Protein AF-A0A963C4I2-F1 (afdb_monomer_lite)

Sequence (84 aa):
GRKTGRGFYTYNQGKPAKQAAGAVPAGLAERLVRPLLDAVQRCLAQGVVADAELADAGVIFGTGFAPFTGGPMNYLKEHPQVGP

Secondary structure (DSSP, 8-state):
-GGGTBSSSEEETTEEEPPPP-PPPTTHHHHHHHHHHHHHHHHHHTTSSS-HHHHHHHHHHHH---GGGT-HHHHHHH-GGG--

Structure (mmCIF, N/CA/C/O backbone):
data_AF-A0A963C4I2-F1
#
_entry.id   AF-A0A963C4I2-F1
#
loop_
_atom_site.group_PDB
_atom_site.id
_atom_site.type_symbol
_atom_site.label_atom_id
_atom_site.label_alt_id
_atom_site.label_comp_id
_atom_site.label_asym_id
_atom_site.label_entity_id
_atom_site.label_seq_id
_atom_site.pdbx_PDB_ins_code
_atom_site.Cartn_x
_atom_site.Cartn_y
_atom_site.Cartn_z
_atom_site.occupancy
_atom_site.B_iso_or_equiv
_atom_site.auth_seq_id
_atom_site.auth_comp_id
_atom_site.auth_asym_id
_atom_site.auth_atom_id
_atom_site.pdbx_PDB_model_num
ATOM 1 N N . GLY A 1 1 ? 3.544 -13.075 -17.749 1.00 86.81 1 GLY A N 1
ATOM 2 C CA . GLY A 1 1 ? 4.372 -12.652 -16.592 1.00 86.81 1 GLY A CA 1
ATOM 3 C C . GLY A 1 1 ? 5.578 -13.567 -16.431 1.00 86.81 1 GLY A C 1
ATOM 4 O O . GLY A 1 1 ? 5.845 -14.344 -17.334 1.00 86.81 1 GLY A O 1
ATOM 5 N N . ARG A 1 2 ? 6.283 -13.554 -15.287 1.00 90.62 2 ARG A N 1
ATOM 6 C CA . ARG A 1 2 ? 7.468 -14.422 -15.050 1.00 90.62 2 ARG A CA 1
ATOM 7 C C . ARG A 1 2 ? 7.240 -15.896 -15.424 1.00 90.62 2 ARG A C 1
ATOM 9 O O . ARG A 1 2 ? 8.094 -16.494 -16.063 1.00 90.62 2 ARG A O 1
ATOM 16 N N . LYS A 1 3 ? 6.069 -16.449 -15.074 1.00 90.94 3 LYS A N 1
ATOM 17 C CA . LYS A 1 3 ? 5.681 -17.845 -15.363 1.00 90.94 3 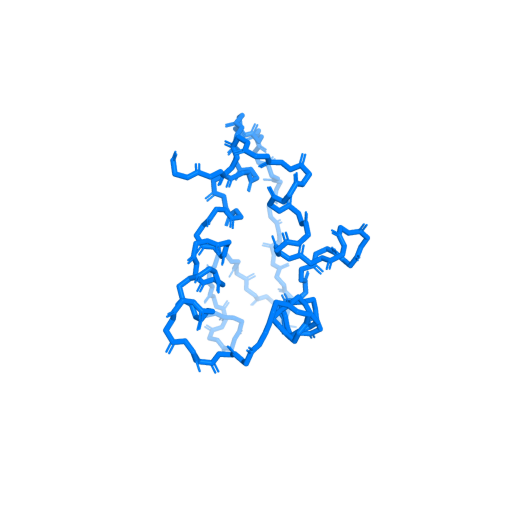LYS A CA 1
ATOM 18 C C . LYS A 1 3 ? 5.591 -18.176 -16.861 1.00 90.94 3 LYS A C 1
ATOM 20 O O . LYS A 1 3 ? 5.786 -19.322 -17.227 1.00 90.94 3 LYS A O 1
ATOM 25 N N . THR A 1 4 ? 5.313 -17.190 -17.716 1.00 91.62 4 THR A N 1
ATOM 26 C CA . THR A 1 4 ? 5.167 -17.357 -19.176 1.00 91.62 4 THR A CA 1
ATOM 27 C C . THR A 1 4 ? 6.390 -16.842 -19.945 1.00 91.62 4 THR A C 1
ATOM 29 O O . THR A 1 4 ? 6.299 -16.583 -21.139 1.00 91.62 4 THR A O 1
ATOM 32 N N . GLY A 1 5 ? 7.515 -16.585 -19.266 1.00 89.06 5 GLY A N 1
ATOM 33 C CA . GLY A 1 5 ? 8.760 -16.100 -19.881 1.00 89.06 5 GLY A CA 1
ATOM 34 C C . GLY A 1 5 ? 8.779 -14.614 -20.273 1.00 89.06 5 GLY A C 1
ATOM 35 O O . GLY A 1 5 ? 9.852 -14.060 -20.513 1.00 89.06 5 GLY A O 1
ATOM 36 N N . ARG A 1 6 ? 7.627 -13.925 -20.290 1.00 91.44 6 ARG A N 1
ATOM 37 C CA . ARG A 1 6 ? 7.536 -12.502 -20.667 1.00 91.44 6 ARG A CA 1
ATOM 38 C C . ARG A 1 6 ? 6.384 -11.759 -19.983 1.00 91.44 6 ARG A C 1
ATOM 40 O O . ARG A 1 6 ? 5.297 -12.299 -19.775 1.00 91.44 6 ARG A O 1
ATOM 47 N N . GLY A 1 7 ? 6.634 -10.502 -19.628 1.00 90.56 7 GLY A N 1
ATOM 48 C CA . GLY A 1 7 ? 5.670 -9.491 -19.180 1.00 90.56 7 GLY A CA 1
ATOM 49 C C . GLY A 1 7 ? 6.240 -8.105 -19.484 1.00 90.56 7 GLY A C 1
ATOM 50 O O . GLY A 1 7 ? 6.739 -7.901 -20.587 1.00 90.56 7 GLY A O 1
ATOM 51 N N . PHE A 1 8 ? 6.265 -7.204 -18.496 1.00 90.62 8 PHE A N 1
ATOM 52 C CA . PHE A 1 8 ? 7.052 -5.962 -18.586 1.00 90.62 8 PHE A CA 1
ATOM 53 C C . PHE A 1 8 ? 8.552 -6.222 -18.802 1.00 90.62 8 PHE A C 1
ATOM 55 O O . PHE A 1 8 ? 9.224 -5.445 -19.466 1.00 90.62 8 PHE A O 1
ATOM 62 N N . TYR A 1 9 ? 9.057 -7.346 -18.285 1.00 92.06 9 TYR A N 1
ATOM 63 C CA . TYR A 1 9 ? 10.414 -7.829 -18.534 1.00 92.06 9 TYR A CA 1
ATOM 64 C C . TYR A 1 9 ? 10.391 -9.075 -19.422 1.00 92.06 9 TYR A C 1
ATOM 66 O O . TYR A 1 9 ? 9.453 -9.883 -19.361 1.00 92.06 9 TYR A O 1
ATOM 74 N N . THR A 1 10 ? 11.457 -9.274 -20.194 1.00 92.62 10 THR A N 1
ATOM 75 C CA . THR A 1 10 ? 11.838 -10.602 -20.687 1.00 92.62 10 THR A CA 1
ATOM 76 C C . THR A 1 10 ? 12.548 -11.356 -19.564 1.00 92.62 10 THR A C 1
ATOM 78 O O . THR A 1 10 ? 13.305 -10.764 -18.791 1.00 92.62 10 THR A O 1
ATOM 81 N N . TYR A 1 11 ? 12.266 -12.651 -19.417 1.00 92.69 11 TYR A N 1
ATOM 82 C CA . TYR A 1 11 ? 12.853 -13.474 -18.360 1.00 92.69 11 TYR A CA 1
ATOM 83 C C . TYR A 1 11 ? 13.793 -14.522 -18.953 1.00 92.69 11 TYR A C 1
ATOM 85 O O . TYR A 1 11 ? 13.347 -15.427 -19.652 1.00 92.69 11 TYR A O 1
ATOM 93 N N . ASN A 1 12 ? 15.075 -14.447 -18.597 1.00 89.94 12 ASN A N 1
ATOM 94 C CA . ASN A 1 12 ? 16.101 -15.411 -18.991 1.00 89.94 12 ASN A CA 1
ATOM 95 C C . ASN A 1 12 ? 16.444 -16.276 -17.779 1.00 89.94 12 ASN A C 1
ATOM 97 O O . ASN A 1 12 ? 16.857 -15.753 -16.743 1.00 89.94 12 ASN A O 1
ATOM 101 N N . GLN A 1 13 ? 16.219 -17.591 -17.877 1.00 87.06 13 GLN A N 1
ATOM 102 C CA . GLN A 1 13 ? 16.415 -18.533 -16.761 1.00 87.06 13 GLN A CA 1
ATOM 103 C C . GLN A 1 13 ? 15.741 -18.060 -15.453 1.00 87.06 13 GLN A C 1
ATOM 105 O O . GLN A 1 13 ? 16.299 -18.122 -14.360 1.00 87.06 13 GLN A O 1
ATOM 110 N N . GLY A 1 14 ? 14.531 -17.505 -15.573 1.00 86.38 14 GLY A N 1
ATOM 111 C CA . GLY A 1 14 ? 13.746 -17.025 -14.436 1.00 86.38 14 GLY A CA 1
ATOM 112 C C . GLY A 1 14 ? 14.186 -15.682 -13.839 1.00 86.38 14 GLY A C 1
ATOM 113 O O . GLY A 1 14 ? 13.512 -15.2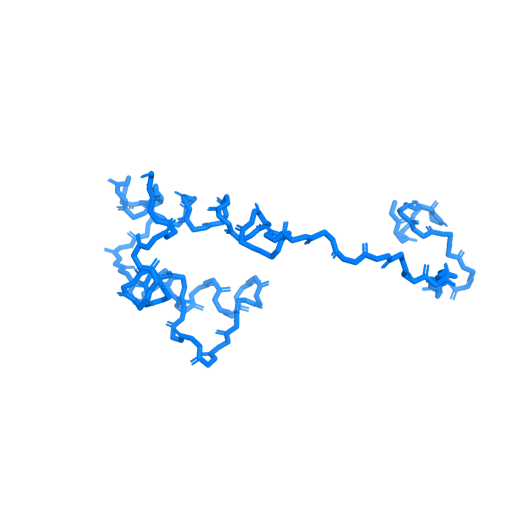17 -12.914 1.00 86.38 14 GLY A O 1
ATOM 114 N N . LYS A 1 15 ? 15.241 -15.041 -14.364 1.00 90.88 15 LYS A N 1
ATOM 115 C CA . LYS A 1 15 ? 15.697 -13.694 -13.978 1.00 90.88 15 LYS A CA 1
ATOM 116 C C . LYS A 1 15 ? 15.203 -12.639 -14.981 1.00 90.88 15 LYS A C 1
ATOM 118 O O . LYS A 1 15 ? 15.277 -12.883 -16.183 1.00 90.88 15 LYS A O 1
ATOM 123 N N . PRO A 1 16 ? 14.700 -11.476 -14.527 1.00 93.25 16 PRO A N 1
ATOM 124 C CA . PRO A 1 16 ? 14.267 -10.411 -15.428 1.00 93.25 16 PRO A CA 1
ATOM 125 C C . PRO A 1 16 ? 15.470 -9.702 -16.066 1.00 93.25 16 PRO A C 1
ATOM 127 O O . PRO A 1 16 ? 16.385 -9.279 -15.358 1.00 93.25 16 PRO A O 1
ATOM 130 N N . ALA A 1 17 ? 15.446 -9.515 -17.384 1.00 92.69 17 ALA A N 1
ATOM 131 C CA . ALA A 1 17 ? 16.361 -8.618 -18.082 1.00 92.69 17 ALA A CA 1
ATOM 132 C C . ALA A 1 17 ? 15.884 -7.168 -17.895 1.00 92.69 17 ALA A C 1
ATOM 134 O O . ALA A 1 17 ? 14.890 -6.745 -18.488 1.00 92.69 17 ALA A O 1
ATOM 135 N N . LYS A 1 18 ? 16.552 -6.424 -17.007 1.00 90.69 18 LYS A N 1
ATOM 136 C CA . LYS A 1 18 ? 16.197 -5.040 -16.663 1.00 90.69 18 LYS A CA 1
ATOM 137 C C . LYS A 1 18 ? 16.786 -4.061 -17.681 1.00 90.69 18 LYS A C 1
ATOM 139 O O . LYS A 1 18 ? 17.918 -4.235 -18.117 1.00 90.69 18 LYS A O 1
ATOM 144 N N . GLN A 1 19 ? 16.028 -3.021 -18.006 1.00 86.19 19 GLN A N 1
ATOM 145 C CA . GLN A 1 19 ? 16.503 -1.862 -18.764 1.00 86.19 19 GLN A CA 1
ATOM 146 C C . GLN A 1 19 ? 16.718 -0.680 -17.813 1.00 86.19 19 GLN A C 1
ATOM 148 O O . GLN A 1 19 ? 16.193 -0.683 -16.695 1.00 86.19 19 GLN A O 1
ATOM 153 N N . ALA A 1 20 ? 17.489 0.317 -18.250 1.00 87.69 20 ALA A N 1
ATOM 154 C CA . ALA A 1 20 ? 17.625 1.566 -17.512 1.00 87.69 20 ALA A CA 1
ATOM 155 C C . ALA A 1 20 ? 16.253 2.241 -17.372 1.00 87.69 20 ALA A C 1
ATOM 157 O O . ALA A 1 20 ? 15.470 2.279 -18.323 1.00 87.69 20 ALA A O 1
ATOM 158 N N . ALA A 1 21 ? 15.957 2.749 -16.177 1.00 87.19 21 ALA A N 1
ATOM 159 C CA . ALA A 1 21 ? 14.748 3.526 -15.961 1.00 87.19 21 ALA A CA 1
ATOM 160 C C . ALA A 1 21 ? 14.855 4.871 -16.696 1.00 87.19 21 ALA A C 1
ATOM 162 O O . ALA A 1 21 ? 15.926 5.476 -16.743 1.00 87.19 21 ALA A O 1
ATOM 163 N N . GLY A 1 22 ? 13.738 5.330 -17.263 1.00 89.44 22 GLY A N 1
ATOM 164 C CA . GLY A 1 22 ? 13.621 6.691 -17.780 1.00 89.44 22 GLY A CA 1
ATOM 165 C C . GLY A 1 22 ? 13.475 7.721 -16.657 1.00 89.44 22 GLY A C 1
ATOM 166 O O . GLY A 1 22 ? 13.462 7.383 -15.472 1.00 89.44 22 GLY A O 1
ATOM 167 N N . ALA A 1 23 ? 13.319 8.988 -17.040 1.00 94.69 23 ALA A N 1
ATOM 168 C CA . ALA A 1 23 ? 12.997 10.053 -16.097 1.00 94.69 23 ALA A CA 1
ATOM 169 C C . ALA A 1 23 ? 11.658 9.774 -15.394 1.00 94.69 23 ALA A C 1
ATOM 171 O O . ALA A 1 23 ? 10.680 9.382 -16.036 1.00 94.69 23 ALA A O 1
ATOM 172 N N . VAL A 1 24 ? 11.615 9.990 -14.079 1.00 93.25 24 VAL A N 1
ATOM 173 C CA . VAL A 1 24 ? 10.398 9.832 -13.275 1.00 93.25 24 VAL A CA 1
ATOM 174 C C . VAL A 1 24 ? 9.528 11.082 -13.449 1.00 93.25 24 VAL A C 1
ATOM 176 O O . VAL A 1 24 ? 9.982 12.175 -13.107 1.00 93.25 24 VAL A O 1
ATOM 179 N N . PRO A 1 25 ? 8.293 10.965 -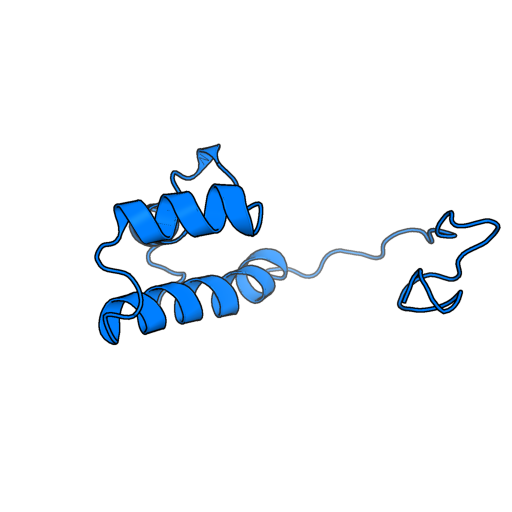13.970 1.00 94.38 25 PRO A N 1
ATOM 180 C CA . PRO A 1 25 ? 7.380 12.096 -14.067 1.00 94.38 25 PRO A CA 1
ATOM 181 C C . PRO A 1 25 ? 7.009 12.642 -12.684 1.00 94.38 25 PRO A C 1
ATOM 183 O O . PRO A 1 25 ? 6.826 11.875 -11.735 1.00 94.38 25 PRO A O 1
ATOM 186 N N . ALA A 1 26 ? 6.824 13.959 -12.590 1.00 93.56 26 ALA A N 1
ATOM 187 C CA . ALA A 1 26 ? 6.290 14.589 -11.387 1.00 93.56 26 ALA A CA 1
ATOM 188 C C . ALA A 1 26 ? 4.916 13.996 -11.018 1.00 93.56 26 ALA A C 1
ATOM 190 O O . ALA A 1 26 ? 4.085 13.732 -11.892 1.00 93.56 26 ALA A O 1
ATOM 191 N N . GLY A 1 27 ? 4.686 13.766 -9.724 1.00 91.56 27 GLY A N 1
ATOM 192 C CA . GLY A 1 27 ? 3.417 13.242 -9.213 1.00 91.56 27 GLY A CA 1
ATOM 193 C C . GLY A 1 27 ? 3.151 11.759 -9.511 1.00 91.56 27 GLY A C 1
ATOM 194 O O . GLY A 1 27 ? 2.026 11.290 -9.332 1.00 91.56 27 GLY A O 1
ATOM 195 N N . LEU A 1 28 ? 4.126 11.006 -10.047 1.00 93.44 28 LEU A N 1
ATOM 196 C CA . LEU A 1 28 ? 3.908 9.596 -10.390 1.00 93.44 28 LEU A CA 1
ATOM 197 C C . LEU A 1 28 ? 3.578 8.754 -9.148 1.00 93.44 28 LEU A C 1
ATOM 199 O O . LEU A 1 28 ? 2.693 7.905 -9.220 1.00 93.44 28 LEU A O 1
ATOM 203 N N . ALA A 1 29 ? 4.270 8.977 -8.030 1.00 90.94 29 ALA A N 1
ATOM 204 C CA . ALA A 1 29 ? 4.082 8.188 -6.815 1.00 90.94 29 ALA A CA 1
ATOM 205 C C . ALA A 1 29 ? 2.664 8.361 -6.250 1.00 90.94 29 ALA A C 1
ATOM 207 O O . ALA A 1 29 ? 1.971 7.378 -5.999 1.00 90.94 29 ALA A O 1
ATOM 208 N N . GLU A 1 30 ? 2.198 9.600 -6.151 1.00 90.25 30 GLU A N 1
ATOM 209 C CA . GLU A 1 30 ? 0.875 9.970 -5.656 1.00 90.25 30 GLU A CA 1
ATOM 210 C C . GLU A 1 30 ? -0.219 9.358 -6.534 1.00 90.25 30 GLU A C 1
ATOM 212 O O . GLU A 1 30 ? -1.159 8.745 -6.031 1.00 90.25 30 GLU A O 1
ATOM 217 N N . ARG A 1 31 ? -0.054 9.428 -7.860 1.00 93.25 31 ARG A N 1
ATOM 218 C CA . ARG A 1 31 ? -0.984 8.812 -8.818 1.00 93.25 31 ARG A CA 1
ATOM 219 C C . ARG A 1 31 ? -1.042 7.291 -8.701 1.00 93.25 31 ARG A C 1
ATOM 221 O O . ARG A 1 31 ? -2.096 6.714 -8.948 1.00 93.25 31 ARG A O 1
ATOM 228 N N . LEU A 1 32 ? 0.075 6.642 -8.371 1.00 93.12 32 LEU A N 1
ATOM 229 C CA . LEU A 1 32 ? 0.130 5.190 -8.186 1.00 93.12 32 LEU A CA 1
ATOM 230 C C . LEU A 1 32 ? -0.481 4.756 -6.850 1.00 93.12 32 LEU A C 1
ATOM 232 O O . LEU A 1 32 ? -1.121 3.710 -6.791 1.00 93.12 32 LEU A O 1
ATOM 236 N N . VAL A 1 33 ? -0.295 5.546 -5.793 1.00 93.44 33 VAL A N 1
ATOM 237 C CA . VAL A 1 33 ? -0.787 5.226 -4.446 1.00 93.44 33 VAL A CA 1
ATOM 238 C C . VAL A 1 33 ? -2.277 5.542 -4.297 1.00 93.44 33 VAL A C 1
ATOM 240 O O . VAL A 1 33 ? -2.998 4.795 -3.636 1.00 93.44 33 VAL A O 1
ATOM 243 N N . ARG A 1 34 ? -2.773 6.598 -4.950 1.00 93.62 34 ARG A N 1
ATOM 244 C CA . ARG A 1 34 ? -4.152 7.078 -4.799 1.00 93.62 34 ARG A CA 1
ATOM 245 C C . ARG A 1 34 ? -5.239 5.999 -4.974 1.00 93.62 34 ARG A C 1
ATOM 247 O O . ARG A 1 34 ? -6.083 5.891 -4.087 1.00 93.62 34 ARG A O 1
ATOM 254 N N . PRO A 1 35 ? -5.221 5.137 -6.011 1.00 96.31 35 PRO A N 1
ATOM 255 C CA . PRO A 1 35 ? -6.254 4.113 -6.177 1.00 96.31 35 PRO A CA 1
ATOM 256 C C . PRO A 1 35 ? -6.307 3.096 -5.031 1.00 96.31 35 PRO A C 1
ATOM 258 O O . PRO A 1 35 ? -7.383 2.579 -4.725 1.00 96.31 35 PRO A O 1
ATOM 261 N N . LEU A 1 36 ? -5.159 2.803 -4.407 1.00 96.50 36 LEU A N 1
ATOM 262 C CA . LEU A 1 36 ? -5.088 1.931 -3.237 1.00 96.50 36 LEU A CA 1
ATOM 263 C C . LEU A 1 36 ? -5.742 2.609 -2.030 1.00 96.50 36 LEU A C 1
ATOM 265 O O . LEU A 1 36 ? -6.573 1.989 -1.377 1.00 96.50 36 LEU A O 1
ATOM 269 N N . LEU A 1 37 ? -5.425 3.882 -1.778 1.00 96.62 37 LEU A N 1
ATOM 270 C CA . LEU A 1 37 ? -6.028 4.654 -0.686 1.00 96.62 37 LEU A CA 1
ATOM 271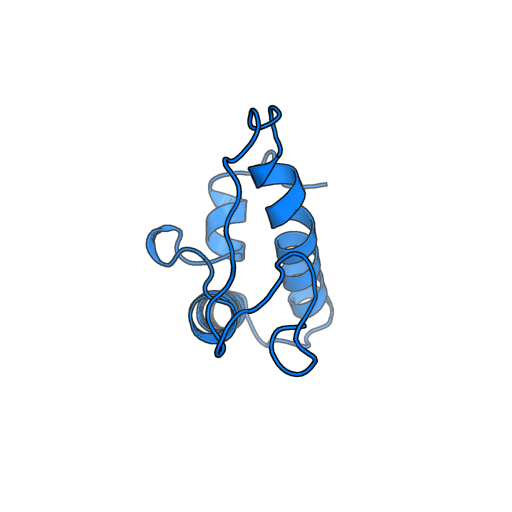 C C . LEU A 1 37 ? -7.553 4.735 -0.832 1.00 96.62 37 LEU A C 1
ATOM 273 O O . LEU A 1 37 ? -8.276 4.384 0.102 1.00 96.62 37 LEU A O 1
ATOM 277 N N . ASP A 1 38 ? -8.043 5.073 -2.029 1.00 96.62 38 ASP A N 1
ATOM 278 C CA . ASP A 1 38 ? -9.482 5.136 -2.300 1.00 96.62 38 ASP A CA 1
ATOM 279 C C . ASP A 1 38 ? -10.153 3.763 -2.094 1.00 96.62 38 ASP A C 1
ATOM 281 O O . ASP A 1 38 ? -11.293 3.675 -1.639 1.00 96.62 38 ASP A O 1
ATOM 285 N N . ALA A 1 39 ? -9.468 2.664 -2.437 1.00 97.38 39 ALA A N 1
ATOM 286 C CA . ALA A 1 39 ? -9.988 1.314 -2.230 1.00 97.38 39 ALA A CA 1
ATOM 287 C C . ALA A 1 39 ? -10.111 0.961 -0.746 1.00 97.38 39 ALA A C 1
ATOM 289 O O . ALA A 1 39 ? -11.130 0.405 -0.344 1.00 97.38 39 ALA A O 1
ATOM 290 N N . VAL A 1 40 ? -9.117 1.321 0.065 1.00 97.75 40 VAL A N 1
ATOM 291 C CA . VAL A 1 40 ? -9.142 1.080 1.513 1.00 97.75 40 VAL A CA 1
ATOM 292 C C . VAL A 1 40 ? -10.272 1.870 2.173 1.00 97.75 40 VAL A C 1
ATOM 294 O O . VAL A 1 40 ? -11.057 1.294 2.927 1.00 97.75 40 VAL A O 1
ATOM 297 N N . GLN A 1 41 ? -10.431 3.149 1.818 1.00 97.06 41 GLN A N 1
ATOM 298 C CA . GLN A 1 41 ? -11.543 3.972 2.301 1.00 97.06 41 GLN A CA 1
ATOM 299 C C . GLN A 1 41 ? -12.906 3.379 1.919 1.00 97.06 41 GLN A C 1
ATOM 301 O O . GLN A 1 41 ? -13.807 3.329 2.756 1.00 97.06 41 GLN A O 1
ATOM 306 N N . ARG A 1 42 ? -13.063 2.878 0.683 1.00 98.12 42 ARG A N 1
ATOM 307 C CA . ARG A 1 42 ? -14.298 2.201 0.248 1.00 98.12 42 ARG A CA 1
ATOM 308 C C . ARG A 1 42 ? -14.574 0.927 1.042 1.00 98.12 42 ARG A C 1
ATOM 310 O O . ARG A 1 42 ? -15.710 0.729 1.458 1.00 98.12 42 ARG A O 1
ATOM 317 N N . CYS A 1 43 ? -13.565 0.086 1.270 1.00 98.06 43 CYS A N 1
ATOM 318 C CA . CYS A 1 43 ? -13.721 -1.141 2.055 1.00 98.06 43 CYS A CA 1
ATOM 319 C C . CYS A 1 43 ? -14.171 -0.846 3.493 1.00 98.06 43 CYS A C 1
ATOM 321 O O . CYS A 1 43 ? -15.030 -1.553 4.013 1.00 98.06 43 CYS A O 1
ATOM 323 N N . LEU A 1 44 ? -13.642 0.215 4.110 1.00 97.19 44 LEU A N 1
ATOM 324 C CA . LEU A 1 44 ? -14.084 0.669 5.430 1.00 97.19 44 LEU A CA 1
ATOM 325 C C . LEU A 1 44 ? -15.515 1.206 5.404 1.00 97.19 44 LEU A C 1
ATOM 327 O O . LEU A 1 44 ? -16.343 0.788 6.205 1.00 97.19 44 LEU A O 1
ATOM 331 N N . ALA A 1 45 ? -15.832 2.085 4.451 1.00 97.50 45 ALA A N 1
ATOM 332 C CA . ALA A 1 45 ? -17.170 2.662 4.320 1.00 97.50 45 ALA A CA 1
ATOM 333 C C . ALA A 1 45 ? -18.254 1.599 4.063 1.00 97.50 45 ALA A C 1
ATOM 335 O O . ALA A 1 45 ? -19.396 1.764 4.482 1.00 97.50 45 ALA A O 1
ATOM 336 N N . GLN A 1 46 ? -17.900 0.504 3.387 1.00 98.25 46 GLN A N 1
ATOM 337 C CA . GLN A 1 46 ? -18.788 -0.632 3.124 1.00 98.25 46 GLN A CA 1
ATOM 338 C C . GLN A 1 46 ? -18.810 -1.669 4.259 1.00 98.25 46 GLN A C 1
ATOM 340 O O . GLN A 1 46 ? -19.550 -2.645 4.160 1.00 98.25 46 GLN A O 1
ATOM 345 N N . GLY A 1 47 ? -17.999 -1.500 5.309 1.00 97.75 47 GLY A N 1
ATOM 346 C CA . GLY A 1 47 ? -17.888 -2.463 6.407 1.00 97.75 47 GLY A CA 1
ATOM 347 C C . GLY A 1 47 ? -17.251 -3.800 6.010 1.00 97.75 47 GLY A C 1
ATOM 348 O O . GLY A 1 47 ? -17.429 -4.792 6.710 1.00 97.75 47 GLY A O 1
ATOM 349 N N . VAL A 1 48 ? -16.512 -3.852 4.893 1.00 98.38 48 VAL A N 1
ATOM 350 C CA . VAL A 1 48 ? -15.735 -5.039 4.479 1.00 98.38 48 VAL A CA 1
ATOM 351 C C . VAL A 1 48 ? -14.605 -5.311 5.474 1.00 98.38 48 VAL A C 1
ATOM 353 O O . VAL A 1 48 ? -14.250 -6.462 5.718 1.00 98.38 48 VAL A O 1
ATOM 356 N N . VAL A 1 49 ? -14.050 -4.245 6.054 1.00 97.38 49 VAL A N 1
ATOM 357 C CA . VAL A 1 49 ? -13.097 -4.297 7.165 1.00 97.38 49 VAL A CA 1
ATOM 358 C C . VAL A 1 49 ? -13.735 -3.602 8.361 1.00 97.38 49 VAL A C 1
ATOM 360 O O . VAL A 1 49 ? -14.388 -2.573 8.192 1.00 97.38 49 VAL A O 1
ATOM 363 N N . ALA A 1 50 ? -13.565 -4.176 9.552 1.00 97.19 50 ALA A N 1
ATOM 364 C CA . ALA A 1 50 ? -14.270 -3.725 10.749 1.00 97.19 50 ALA A CA 1
ATOM 365 C C . ALA A 1 50 ? -13.837 -2.327 11.224 1.00 97.19 50 ALA A C 1
ATOM 367 O O . ALA A 1 50 ? -14.674 -1.561 11.697 1.00 97.19 50 ALA A O 1
ATOM 368 N N . ASP A 1 51 ? -12.556 -1.981 11.079 1.00 97.81 51 ASP A N 1
ATOM 369 C CA . ASP A 1 51 ? -12.005 -0.702 11.522 1.00 97.81 51 ASP A CA 1
ATOM 370 C C . ASP A 1 51 ? -10.720 -0.317 10.765 1.00 97.81 51 ASP A C 1
ATOM 372 O O . ASP A 1 51 ? -10.141 -1.100 10.003 1.00 97.81 51 ASP A O 1
ATOM 376 N N . ALA A 1 52 ? -10.294 0.934 10.964 1.00 97.19 52 ALA A N 1
ATOM 377 C CA . ALA A 1 52 ? -9.143 1.519 10.286 1.00 97.19 52 ALA A CA 1
ATOM 378 C C . ALA A 1 52 ? -7.804 0.882 10.693 1.00 97.19 52 ALA A C 1
ATOM 380 O O . ALA A 1 52 ? -6.917 0.799 9.850 1.00 97.19 52 ALA A O 1
ATOM 381 N N . GLU A 1 53 ? -7.658 0.407 11.933 1.00 97.81 53 GLU A N 1
ATOM 382 C CA . GLU A 1 53 ? -6.412 -0.211 12.404 1.00 97.81 53 GLU A CA 1
ATOM 383 C C . GLU A 1 53 ? -6.176 -1.556 11.710 1.00 97.81 53 GLU A C 1
ATOM 385 O O . GLU A 1 53 ? -5.075 -1.838 11.232 1.00 97.81 53 GLU A O 1
ATOM 390 N N . LEU A 1 54 ? -7.229 -2.366 11.572 1.00 98.19 54 LEU A N 1
ATOM 391 C CA . LEU A 1 54 ? -7.188 -3.614 10.814 1.00 98.19 54 LEU A CA 1
ATOM 392 C C . LEU A 1 54 ? -6.926 -3.372 9.326 1.00 98.19 54 LEU A C 1
ATOM 394 O O . LEU A 1 54 ? -6.179 -4.131 8.703 1.00 98.19 54 LEU A O 1
ATOM 398 N N . ALA A 1 55 ? -7.511 -2.319 8.752 1.00 98.06 55 ALA A N 1
ATOM 399 C CA . ALA A 1 55 ? -7.234 -1.933 7.373 1.00 98.06 55 ALA A CA 1
ATOM 400 C C . ALA A 1 55 ? -5.766 -1.516 7.186 1.00 98.06 55 ALA A C 1
ATOM 402 O O . ALA A 1 55 ? -5.120 -1.968 6.237 1.00 98.06 55 ALA A O 1
ATOM 403 N N . ASP A 1 56 ? -5.223 -0.721 8.110 1.00 98.31 56 ASP A N 1
ATOM 404 C CA . ASP A 1 56 ? -3.829 -0.287 8.087 1.00 98.31 56 ASP A CA 1
ATOM 405 C C . ASP A 1 56 ? -2.868 -1.473 8.177 1.00 98.31 56 ASP A C 1
ATOM 407 O O . ASP A 1 56 ? -2.021 -1.666 7.296 1.00 98.31 56 ASP A O 1
ATOM 411 N 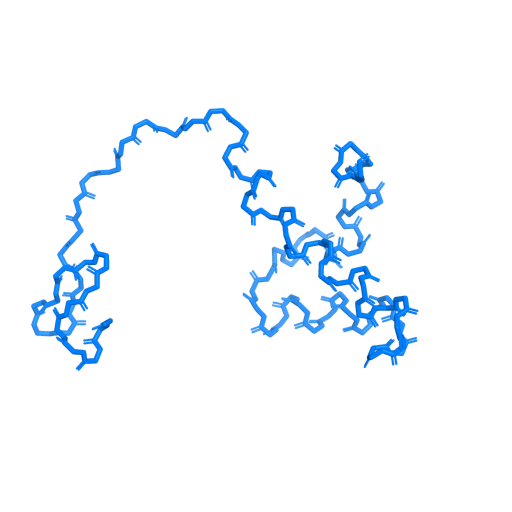N . ALA A 1 57 ? -3.053 -2.331 9.181 1.00 98.06 57 ALA A N 1
ATOM 412 C CA . ALA A 1 57 ? -2.243 -3.528 9.362 1.00 98.06 57 ALA A CA 1
ATOM 413 C C . ALA A 1 57 ? -2.340 -4.472 8.151 1.00 98.06 57 ALA A C 1
ATOM 415 O O . ALA A 1 57 ? -1.320 -4.937 7.636 1.00 98.06 57 ALA A O 1
ATOM 416 N N . GLY A 1 58 ? -3.551 -4.730 7.650 1.00 98.00 58 GLY A N 1
ATOM 417 C CA . GLY A 1 58 ? -3.777 -5.626 6.516 1.00 98.00 58 GLY A CA 1
ATOM 418 C C . GLY A 1 58 ? -3.090 -5.153 5.235 1.00 98.00 58 GLY A C 1
ATOM 419 O O . GLY A 1 58 ? -2.517 -5.957 4.499 1.00 98.00 58 GLY A O 1
ATOM 420 N N . VAL A 1 59 ? -3.084 -3.848 4.974 1.00 98.12 59 VAL A N 1
ATOM 421 C CA . VAL A 1 59 ? -2.474 -3.276 3.768 1.00 98.12 59 VAL A CA 1
ATOM 422 C C . VAL A 1 59 ? -0.950 -3.193 3.897 1.00 98.12 59 VAL A C 1
ATOM 424 O O . VAL A 1 59 ? -0.249 -3.477 2.918 1.00 98.12 59 VAL A O 1
ATOM 427 N N . ILE A 1 60 ? -0.422 -2.925 5.098 1.00 98.12 60 ILE A N 1
ATOM 428 C CA . ILE A 1 60 ? 1.016 -3.020 5.393 1.00 98.12 60 ILE A CA 1
ATOM 429 C C . ILE A 1 60 ? 1.509 -4.451 5.163 1.00 98.12 60 ILE A C 1
ATOM 431 O O . ILE A 1 60 ? 2.368 -4.682 4.311 1.00 98.12 60 ILE A O 1
ATOM 435 N N . PHE A 1 61 ? 0.955 -5.423 5.888 1.00 97.75 61 PHE A N 1
ATOM 436 C CA . PHE A 1 61 ? 1.481 -6.789 5.895 1.00 97.75 61 PHE A CA 1
ATOM 437 C C . PHE A 1 61 ? 1.060 -7.610 4.672 1.00 97.75 61 PHE A C 1
ATOM 439 O O . PHE A 1 61 ? 1.797 -8.498 4.251 1.00 97.75 61 PHE A O 1
ATOM 446 N N . GLY A 1 62 ? -0.102 -7.323 4.085 1.00 97.31 62 GLY A N 1
ATOM 447 C CA . GLY A 1 62 ? -0.628 -8.066 2.941 1.00 97.31 62 GLY A CA 1
ATOM 448 C C . GLY A 1 62 ? -0.117 -7.561 1.594 1.00 97.31 62 GLY A C 1
ATOM 449 O O . GLY A 1 62 ? 0.214 -8.363 0.722 1.00 97.31 62 GLY A O 1
ATOM 450 N N . THR A 1 63 ? -0.044 -6.240 1.409 1.00 95.81 63 THR A N 1
ATOM 451 C CA . THR A 1 63 ? 0.311 -5.636 0.108 1.00 95.81 63 THR A CA 1
ATOM 452 C C . THR A 1 63 ? 1.697 -4.997 0.087 1.00 95.81 63 THR A C 1
ATOM 454 O O . THR A 1 63 ? 2.209 -4.697 -0.992 1.00 95.81 63 THR A O 1
ATOM 457 N N . GLY A 1 64 ? 2.324 -4.823 1.256 1.00 96.25 64 GLY A N 1
ATOM 458 C CA . GLY A 1 64 ? 3.633 -4.189 1.384 1.00 96.25 64 GLY A CA 1
ATOM 459 C C . GLY A 1 64 ? 3.580 -2.662 1.408 1.00 96.25 64 GLY A C 1
ATOM 460 O O . GLY A 1 64 ? 4.530 -2.021 0.958 1.00 96.25 64 GLY A O 1
ATOM 461 N N . PHE A 1 65 ? 2.488 -2.062 1.895 1.00 96.69 65 PHE A N 1
ATOM 462 C CA . PHE A 1 65 ? 2.439 -0.612 2.092 1.00 96.69 65 PHE A CA 1
ATOM 463 C C . PHE A 1 65 ? 3.493 -0.171 3.109 1.00 96.69 65 PHE A C 1
ATOM 465 O O . PHE A 1 65 ? 3.793 -0.901 4.052 1.00 96.69 65 PHE A O 1
ATOM 472 N N . ALA A 1 66 ? 4.065 1.015 2.899 1.00 95.31 66 ALA A N 1
ATOM 473 C CA . ALA A 1 66 ? 5.219 1.517 3.637 1.00 95.31 66 ALA A CA 1
ATOM 474 C C . ALA A 1 66 ? 4.976 1.516 5.165 1.00 95.31 66 ALA A C 1
ATOM 476 O O . ALA A 1 66 ? 4.254 2.388 5.651 1.00 95.31 66 ALA A O 1
ATOM 477 N N . PRO A 1 67 ? 5.590 0.603 5.950 1.00 96.25 67 PRO A N 1
ATOM 478 C CA . PRO A 1 67 ? 5.224 0.420 7.360 1.00 96.25 67 PRO A CA 1
ATOM 479 C C . PRO A 1 67 ? 5.469 1.660 8.228 1.00 96.25 67 PRO A C 1
ATOM 481 O O . PRO A 1 67 ? 4.729 1.916 9.171 1.00 96.25 67 PRO A O 1
ATOM 484 N N . PHE A 1 68 ? 6.478 2.467 7.884 1.00 95.38 68 PHE A N 1
ATOM 485 C CA . PHE A 1 68 ? 6.827 3.688 8.619 1.00 95.38 68 PHE A CA 1
ATOM 486 C C . PHE A 1 68 ? 5.765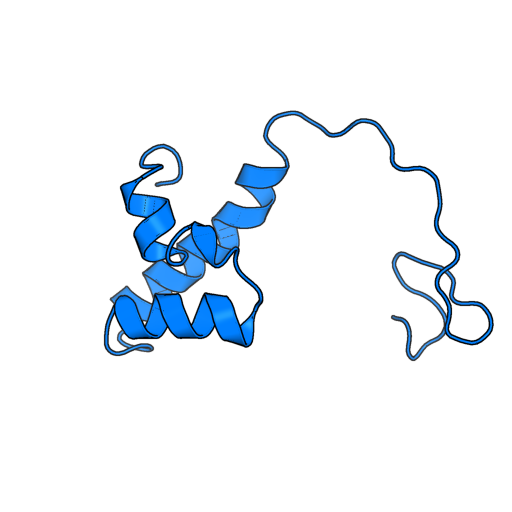 4.795 8.533 1.00 95.38 68 PHE A C 1
ATOM 488 O O . PHE A 1 68 ? 5.855 5.768 9.267 1.00 95.38 68 PHE A O 1
ATOM 495 N N . THR A 1 69 ? 4.779 4.660 7.643 1.00 94.31 69 THR A N 1
ATOM 496 C CA . THR A 1 69 ? 3.664 5.610 7.502 1.00 94.31 69 THR A CA 1
ATOM 497 C C . THR A 1 69 ? 2.483 5.282 8.413 1.00 94.31 69 THR A C 1
ATOM 499 O O . THR A 1 69 ? 1.488 5.995 8.391 1.00 94.31 69 THR A O 1
ATOM 502 N N . GLY A 1 70 ? 2.531 4.168 9.152 1.00 95.75 70 GLY A N 1
ATOM 503 C CA . GLY A 1 70 ? 1.406 3.692 9.960 1.00 95.75 70 GLY A CA 1
ATOM 504 C C . GLY A 1 70 ? 0.252 3.079 9.157 1.00 95.75 70 GLY A C 1
ATOM 505 O O . GLY A 1 70 ? -0.693 2.597 9.763 1.00 95.75 70 GLY A O 1
ATOM 506 N N . GLY A 1 71 ? 0.339 3.041 7.822 1.00 97.00 71 GLY A N 1
ATOM 507 C CA . GLY A 1 71 ? -0.664 2.432 6.945 1.00 97.00 71 GLY A CA 1
ATOM 508 C C . GLY A 1 71 ? -1.433 3.457 6.106 1.00 97.00 71 GLY A C 1
ATOM 509 O O . GLY A 1 71 ? -1.250 4.661 6.278 1.00 97.00 71 GLY A O 1
ATOM 510 N N . PRO A 1 72 ? -2.253 3.010 5.140 1.00 96.69 72 PRO A N 1
ATOM 511 C CA . PRO A 1 72 ? -3.012 3.879 4.236 1.00 96.69 72 PRO A CA 1
ATOM 512 C C . PRO A 1 72 ? -3.912 4.916 4.929 1.00 96.69 72 PRO A C 1
ATOM 514 O O . PRO A 1 72 ? -3.987 6.055 4.471 1.00 96.69 72 PRO A O 1
ATOM 517 N N . MET A 1 73 ? -4.597 4.563 6.016 1.00 96.44 73 MET A N 1
ATOM 518 C CA . MET A 1 73 ? -5.489 5.468 6.741 1.00 96.44 73 MET A CA 1
ATOM 519 C C . MET A 1 73 ? -4.708 6.463 7.591 1.00 96.44 73 MET A C 1
ATOM 521 O O . MET A 1 73 ? -5.104 7.628 7.656 1.00 96.44 73 MET A O 1
ATOM 525 N N . ASN A 1 74 ? -3.592 6.052 8.202 1.00 96.19 74 ASN A N 1
ATOM 526 C CA . ASN A 1 74 ? -2.692 6.998 8.862 1.00 96.19 74 ASN A CA 1
ATOM 527 C C . ASN A 1 74 ? -2.033 7.955 7.853 1.00 96.19 74 ASN A C 1
ATOM 529 O O . ASN A 1 74 ? -2.064 9.170 8.042 1.00 96.19 74 ASN A O 1
ATOM 533 N N . TYR A 1 75 ? -1.555 7.430 6.723 1.00 94.88 75 TYR A N 1
ATOM 534 C CA . TYR A 1 75 ? -0.983 8.217 5.630 1.00 94.88 75 TYR A CA 1
ATOM 535 C C . TYR A 1 75 ? -1.946 9.305 5.125 1.00 94.88 75 TYR A C 1
ATOM 537 O O . TYR A 1 75 ? -1.545 10.449 4.935 1.00 94.88 75 TYR A O 1
ATOM 545 N N . LEU A 1 76 ? -3.236 8.990 4.961 1.00 94.06 76 LEU A N 1
ATOM 546 C CA . LEU A 1 76 ? -4.255 9.969 4.556 1.00 94.06 76 LEU A CA 1
ATOM 547 C C . LEU A 1 76 ? -4.459 11.105 5.573 1.00 94.06 76 LEU A C 1
ATOM 549 O O . LEU A 1 76 ? -4.765 12.226 5.168 1.00 94.06 76 LEU A O 1
ATOM 553 N N . LYS A 1 77 ? -4.289 10.844 6.877 1.00 92.44 77 LYS A N 1
ATOM 554 C CA . LYS A 1 77 ? -4.383 11.883 7.921 1.00 92.44 77 LYS A CA 1
ATOM 555 C C . LYS A 1 77 ? -3.217 12.869 7.835 1.00 92.44 77 LYS A C 1
ATOM 557 O O . LYS A 1 77 ? -3.418 14.064 8.026 1.00 92.44 77 LYS A O 1
ATOM 562 N N . GLU A 1 78 ? -2.019 12.371 7.537 1.00 89.00 78 GLU A N 1
ATOM 563 C CA . GLU A 1 78 ? -0.796 13.175 7.405 1.00 89.00 78 GLU A CA 1
ATOM 564 C C . GLU A 1 78 ? -0.711 13.897 6.048 1.00 89.00 78 GLU A C 1
ATOM 566 O O . GLU A 1 78 ? -0.115 14.970 5.944 1.00 89.00 78 GLU A O 1
ATOM 571 N N . HIS A 1 79 ? -1.361 13.347 5.017 1.00 84.12 79 HIS A N 1
ATOM 572 C CA . HIS A 1 79 ? -1.364 13.866 3.649 1.00 84.12 79 HIS A CA 1
ATOM 573 C C . HIS A 1 79 ? -2.788 14.162 3.131 1.00 84.12 79 HIS A C 1
ATOM 575 O O . HIS A 1 79 ? -3.238 13.549 2.158 1.00 84.12 79 HIS A O 1
ATOM 581 N N . PRO A 1 80 ? -3.499 15.152 3.708 1.00 63.69 80 PRO A N 1
ATOM 582 C CA . PRO A 1 80 ? -4.896 15.442 3.368 1.00 63.69 80 PRO A CA 1
ATOM 583 C C . PRO A 1 80 ? -5.114 15.873 1.906 1.00 63.69 80 PRO A C 1
ATOM 585 O O . PRO A 1 80 ? -6.212 15.718 1.380 1.00 63.69 80 PRO A O 1
ATOM 588 N N . GLN A 1 81 ? -4.065 16.336 1.213 1.00 60.72 81 GLN A N 1
ATOM 589 C CA . GLN A 1 81 ? -4.104 16.691 -0.217 1.00 60.72 81 GLN A CA 1
ATOM 590 C C . GLN A 1 81 ? -4.177 15.469 -1.157 1.00 60.72 81 GLN A C 1
ATOM 592 O O . GLN A 1 81 ? -4.223 15.624 -2.375 1.00 60.72 81 GLN A O 1
ATOM 597 N N . VAL A 1 82 ? -4.163 14.250 -0.604 1.00 57.72 82 VAL A N 1
ATOM 598 C CA . VAL A 1 82 ? -4.375 12.988 -1.332 1.00 57.72 82 VAL A CA 1
ATOM 599 C C . VAL A 1 82 ? -5.822 12.482 -1.152 1.00 57.72 82 VAL A C 1
ATOM 601 O O . VAL A 1 82 ? -6.143 11.381 -1.589 1.00 57.72 82 VAL A O 1
ATOM 604 N N . GLY A 1 83 ? -6.721 13.286 -0.570 1.00 48.47 83 GLY A N 1
ATOM 605 C CA . GLY A 1 83 ? -8.177 13.072 -0.609 1.00 48.47 83 GLY A CA 1
ATOM 606 C C . GLY A 1 83 ? -8.819 13.491 -1.949 1.00 48.47 83 GLY A C 1
ATOM 607 O O . GLY A 1 83 ? -8.104 14.051 -2.780 1.00 48.47 83 GLY A O 1
ATOM 608 N N . PRO A 1 84 ? -10.110 13.164 -2.203 1.00 49.75 84 PRO A N 1
ATOM 609 C CA . PRO A 1 84 ? -10.872 13.515 -3.420 1.00 49.75 84 PRO A CA 1
ATOM 610 C C . PRO A 1 84 ? -10.516 14.868 -4.024 1.00 49.75 84 PRO A C 1
ATOM 612 O O . PRO A 1 84 ? -10.618 15.881 -3.303 1.00 49.75 84 PRO A O 1
#

Foldseek 3Di:
DLVVQDDPFRADPSHGDDDDDDDDDPCPVLVVCLVVLVVLVVCVVVCVDVDDLRSQVCCCVPVVPPVVQSGSVSVCVVVVVSPD

Radius of gyration: 16.61 Å; chains: 1; bounding box: 36×35×33 Å

pLDDT: mean 91.85, std 9.77, range [48.47, 98.38]